Protein AF-A0A2W6PL86-F1 (afdb_monomer)

Solvent-accessible surface area (backbone atoms only — not comparable to full-atom values): 7812 Å² total; per-residue (Å²): 138,81,92,73,97,74,84,86,84,74,76,97,55,101,56,65,83,49,73,66,26,44,52,45,26,55,51,50,40,62,77,75,42,89,85,68,90,48,72,83,18,54,71,42,30,42,72,72,74,42,84,58,92,72,50,70,73,50,49,53,40,45,43,100,59,82,71,76,62,77,72,78,75,56,62,96,85,65,82,86,83,86,81,86,67,61,65,66,52,48,52,50,51,52,52,55,49,50,54,48,46,67,72,51,46,73,40,87,52,54,70,64,69,64,66,73,65,83,97

pLDDT: mean 94.66, std 3.81, range [65.81, 98.06]

Organism: Escherichia coli (NCBI:txid562)

InterPro domains:
  IPR027417 P-loop containing nucleoside triphosphate hydrolase [SSF52540] (1-118)

Structure (mmCIF, N/CA/C/O backbone):
data_AF-A0A2W6PL86-F1
#
_entry.id   AF-A0A2W6PL86-F1
#
loop_
_atom_site.group_PDB
_atom_site.id
_atom_site.type_symbol
_atom_site.label_atom_id
_atom_site.label_alt_id
_atom_site.label_comp_id
_atom_site.label_asym_id
_atom_site.label_entity_id
_atom_site.label_seq_id
_atom_site.pdbx_PDB_ins_code
_atom_site.Cartn_x
_atom_site.Cartn_y
_atom_site.Cartn_z
_atom_site.occupancy
_atom_site.B_iso_or_equiv
_atom_site.auth_seq_id
_atom_site.auth_comp_id
_atom_site.auth_asym_id
_atom_site.auth_atom_id
_atom_site.pdbx_PDB_model_num
ATOM 1 N N . LEU A 1 1 ? -35.367 -12.161 -3.184 1.00 65.81 1 LEU A N 1
ATOM 2 C CA . LEU A 1 1 ? -34.524 -11.965 -1.986 1.00 65.81 1 LEU A CA 1
ATOM 3 C C . LEU A 1 1 ? -34.713 -13.202 -1.134 1.00 65.81 1 LEU A C 1
ATOM 5 O O . LEU A 1 1 ? -35.855 -13.510 -0.818 1.00 65.81 1 LEU A O 1
ATOM 9 N N . GLU A 1 2 ? -33.638 -13.936 -0.880 1.00 79.88 2 GLU A N 1
ATOM 10 C CA . GLU A 1 2 ? -33.655 -15.160 -0.074 1.00 79.88 2 GLU A CA 1
ATOM 11 C C . GLU A 1 2 ? -33.053 -14.869 1.304 1.00 79.88 2 GLU A C 1
ATOM 13 O O . GLU A 1 2 ? -32.140 -14.049 1.425 1.00 79.88 2 GLU A O 1
ATOM 18 N N . GLU A 1 3 ? -33.599 -15.496 2.344 1.00 88.12 3 GLU A N 1
ATOM 19 C CA . GLU A 1 3 ? -33.142 -15.329 3.724 1.00 88.12 3 GLU A CA 1
ATOM 20 C C . GLU A 1 3 ? -31.841 -16.110 3.957 1.00 88.12 3 GLU A C 1
ATOM 22 O O . GLU A 1 3 ? -31.728 -17.280 3.588 1.00 88.12 3 GLU A O 1
ATOM 27 N N . VAL A 1 4 ? -30.857 -15.470 4.592 1.00 93.44 4 VAL A N 1
ATOM 28 C CA . VAL A 1 4 ? -29.560 -16.077 4.920 1.00 93.44 4 VAL A CA 1
ATOM 29 C C . VAL A 1 4 ? -29.334 -16.078 6.429 1.00 93.44 4 VAL A C 1
ATOM 31 O O . VAL A 1 4 ? -29.664 -15.118 7.118 1.00 93.44 4 VAL A O 1
ATOM 34 N N . LYS A 1 5 ? -28.743 -17.161 6.954 1.00 93.50 5 LYS A N 1
ATOM 35 C CA . LYS A 1 5 ? -28.518 -17.340 8.402 1.00 93.50 5 LYS A CA 1
ATOM 36 C C . LYS A 1 5 ? -27.399 -16.465 8.971 1.00 93.50 5 LYS A C 1
ATOM 38 O O . LYS A 1 5 ? -27.395 -16.198 10.168 1.00 93.50 5 LYS A O 1
ATOM 43 N N . ALA A 1 6 ? -26.430 -16.080 8.146 1.00 94.19 6 ALA A N 1
ATOM 44 C CA . ALA A 1 6 ? -25.295 -15.260 8.549 1.00 94.19 6 ALA A CA 1
ATOM 45 C C . ALA A 1 6 ? -24.649 -14.587 7.333 1.00 94.19 6 ALA A C 1
ATOM 47 O O . ALA A 1 6 ? -24.776 -15.067 6.206 1.00 94.19 6 ALA A O 1
ATOM 48 N N . ILE A 1 7 ? -23.912 -13.510 7.596 1.00 93.44 7 ILE A N 1
ATOM 49 C CA . ILE A 1 7 ? -23.031 -12.837 6.641 1.00 93.44 7 ILE A CA 1
ATOM 50 C C . ILE A 1 7 ? -21.648 -12.682 7.272 1.00 93.44 7 ILE A C 1
ATOM 52 O O . ILE A 1 7 ? -21.540 -12.513 8.486 1.00 93.44 7 ILE A O 1
ATOM 56 N N . ASN A 1 8 ? -20.600 -12.735 6.454 1.00 93.31 8 ASN A N 1
ATOM 57 C CA . ASN A 1 8 ? -19.246 -12.410 6.885 1.00 93.31 8 ASN A CA 1
ATOM 58 C C . ASN A 1 8 ? -18.851 -11.067 6.270 1.00 93.31 8 ASN A C 1
ATOM 60 O O . ASN A 1 8 ? -18.778 -10.956 5.046 1.00 93.31 8 ASN A O 1
ATOM 64 N N . LEU A 1 9 ? -18.642 -10.054 7.109 1.00 92.50 9 LEU A N 1
ATOM 65 C CA . LEU A 1 9 ? -18.266 -8.717 6.665 1.00 92.50 9 LEU A CA 1
ATOM 66 C C . LEU A 1 9 ? -16.773 -8.512 6.905 1.00 92.50 9 LEU A C 1
ATOM 68 O O . LEU A 1 9 ? -16.314 -8.501 8.046 1.00 92.50 9 LEU A O 1
ATOM 72 N N . LEU A 1 10 ? -16.030 -8.361 5.815 1.00 93.62 10 LEU A N 1
ATOM 73 C CA . LEU A 1 10 ? -14.610 -8.038 5.859 1.00 93.62 10 LEU A CA 1
ATOM 74 C C . LEU A 1 10 ? -14.401 -6.531 6.089 1.00 93.62 10 LEU A C 1
ATOM 76 O O . LEU A 1 10 ? -15.330 -5.744 5.880 1.00 93.62 10 LEU A O 1
ATOM 80 N N . PRO A 1 11 ? -13.195 -6.115 6.514 1.00 90.94 11 PRO A N 1
ATOM 81 C CA . PRO A 1 11 ? -12.847 -4.703 6.625 1.00 90.94 11 PRO A CA 1
ATOM 82 C C . PRO A 1 11 ? -13.044 -3.938 5.309 1.00 90.94 11 PRO A C 1
ATOM 84 O O . PRO A 1 11 ? -12.970 -4.507 4.222 1.00 90.94 11 PRO A O 1
ATOM 87 N N . ALA A 1 12 ? -13.260 -2.626 5.411 1.00 87.50 12 ALA A N 1
ATOM 88 C CA . ALA A 1 12 ? -13.478 -1.758 4.251 1.00 87.50 12 ALA A CA 1
ATOM 89 C C . ALA A 1 12 ? -12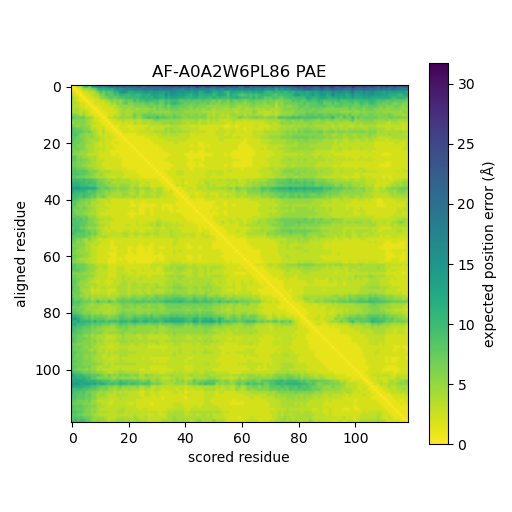.205 -1.499 3.419 1.00 87.50 12 ALA A C 1
ATOM 91 O O . ALA A 1 12 ? -12.308 -1.138 2.249 1.00 87.50 12 ALA A O 1
ATOM 92 N N . HIS A 1 13 ? -11.026 -1.673 4.025 1.00 91.56 13 HIS A N 1
ATOM 93 C CA . HIS A 1 13 ? -9.714 -1.421 3.427 1.00 91.56 13 HIS A CA 1
ATOM 94 C C . HIS A 1 13 ? -8.719 -2.520 3.819 1.00 91.56 13 HIS A C 1
ATOM 96 O O . HIS A 1 13 ? -8.925 -3.243 4.794 1.00 91.56 13 HIS A O 1
ATOM 102 N N . GLU A 1 14 ? -7.603 -2.599 3.093 1.00 93.06 14 GLU A N 1
ATOM 103 C CA . GLU A 1 14 ? -6.490 -3.528 3.356 1.00 93.06 14 GLU A CA 1
ATOM 104 C C . GLU A 1 14 ? -5.617 -3.113 4.559 1.00 93.06 14 GLU A C 1
ATOM 106 O O . GLU A 1 14 ? -4.606 -3.748 4.853 1.00 93.06 14 GLU A O 1
ATOM 111 N N . PHE A 1 15 ? -5.991 -2.040 5.256 1.00 93.94 15 PHE A N 1
ATOM 112 C CA . PHE A 1 15 ? -5.358 -1.548 6.475 1.00 93.94 15 PHE A CA 1
ATOM 113 C C . PHE A 1 15 ? -6.415 -1.011 7.450 1.00 93.94 15 PHE A C 1
ATOM 115 O O . PHE A 1 15 ? -7.497 -0.590 7.025 1.00 93.94 15 PHE A O 1
ATOM 122 N N . PRO A 1 16 ? -6.140 -1.032 8.764 1.00 93.00 16 PRO A N 1
ATOM 123 C CA . PRO A 1 16 ? -7.080 -0.532 9.757 1.00 93.00 16 PRO A CA 1
ATOM 124 C C . PRO A 1 16 ? -7.209 0.998 9.688 1.00 93.00 16 PRO A C 1
ATOM 126 O O . PRO A 1 16 ? -6.242 1.717 9.447 1.00 93.00 16 PRO A O 1
ATOM 129 N N . THR A 1 17 ? -8.421 1.504 9.920 1.00 92.94 17 THR A N 1
ATOM 130 C CA . THR A 1 17 ? -8.755 2.942 9.848 1.00 92.94 17 THR A CA 1
ATOM 131 C C . THR A 1 17 ? -9.402 3.457 11.134 1.00 92.94 17 THR A C 1
ATOM 133 O O . THR A 1 17 ? -10.089 4.480 11.135 1.00 92.94 17 THR A O 1
ATOM 136 N N . ASP A 1 18 ? -9.254 2.716 12.230 1.00 93.94 18 ASP A N 1
ATOM 137 C CA . ASP A 1 18 ? -9.744 3.123 13.539 1.00 93.94 18 ASP A CA 1
ATOM 138 C C . ASP A 1 18 ? -8.791 4.132 14.205 1.00 93.94 18 ASP A C 1
ATOM 140 O O . ASP A 1 18 ? -7.739 4.502 13.676 1.00 93.94 18 ASP A O 1
ATOM 144 N N . LYS A 1 19 ? -9.171 4.630 15.387 1.00 94.31 19 LYS A N 1
ATOM 145 C CA . LYS A 1 19 ? -8.360 5.628 16.101 1.00 94.31 19 LYS A CA 1
ATOM 146 C C . LYS A 1 19 ? -6.971 5.094 16.465 1.00 94.31 19 LYS A C 1
ATOM 148 O O . LYS A 1 19 ? -6.008 5.849 16.371 1.00 94.31 19 LYS A O 1
ATOM 153 N N . ALA A 1 20 ? -6.873 3.816 16.831 1.00 95.81 20 ALA A N 1
ATOM 154 C CA . ALA A 1 20 ? -5.605 3.182 17.177 1.00 95.81 20 ALA A CA 1
ATOM 155 C C . ALA A 1 20 ? -4.663 3.119 15.963 1.00 95.81 20 ALA A C 1
ATOM 157 O O . ALA A 1 20 ? -3.491 3.473 16.075 1.00 95.81 20 ALA A O 1
ATOM 158 N N . ALA A 1 21 ? -5.182 2.765 14.785 1.00 95.56 21 ALA A N 1
ATOM 159 C CA . ALA A 1 21 ? -4.413 2.765 13.547 1.00 95.56 21 ALA A CA 1
ATOM 160 C C . ALA A 1 21 ? -3.957 4.167 13.128 1.00 95.56 21 ALA A C 1
ATOM 162 O O . ALA A 1 21 ? -2.820 4.338 12.697 1.00 95.56 21 ALA A O 1
ATOM 163 N N . ILE A 1 22 ? -4.801 5.190 13.301 1.00 96.19 22 ILE A N 1
ATOM 164 C CA . ILE A 1 22 ? -4.415 6.585 13.032 1.00 96.19 22 ILE A CA 1
ATOM 165 C C . ILE A 1 22 ? -3.299 7.040 13.986 1.00 96.19 22 ILE A C 1
ATOM 167 O O . ILE A 1 22 ? -2.379 7.749 13.571 1.00 96.19 22 ILE A O 1
ATOM 171 N N . GLU A 1 23 ? -3.348 6.650 15.261 1.00 97.25 23 GLU A N 1
ATOM 172 C CA . GLU A 1 23 ? -2.288 6.944 16.232 1.00 97.25 23 GLU A CA 1
ATOM 173 C C . GLU A 1 23 ? -0.970 6.251 15.873 1.00 97.25 23 GLU A C 1
ATOM 175 O O . GLU A 1 23 ? 0.077 6.910 15.872 1.00 97.25 23 GLU A O 1
ATOM 180 N N . LEU A 1 24 ? -1.031 4.970 15.495 1.00 97.56 24 LEU A N 1
ATOM 181 C CA . LEU A 1 24 ? 0.116 4.201 15.016 1.00 97.56 24 LEU A CA 1
ATOM 182 C C . LEU A 1 24 ? 0.727 4.839 13.765 1.00 97.56 24 LEU A C 1
ATOM 184 O O . LEU A 1 24 ? 1.917 5.153 13.762 1.00 97.56 24 LEU A O 1
ATOM 188 N N . PHE A 1 25 ? -0.099 5.129 12.756 1.00 97.81 25 PHE A N 1
ATOM 189 C CA . PHE A 1 25 ? 0.310 5.826 11.539 1.00 97.81 25 PHE A CA 1
ATOM 190 C C . PHE A 1 25 ? 1.030 7.131 11.857 1.00 97.81 25 PHE A C 1
ATOM 192 O O .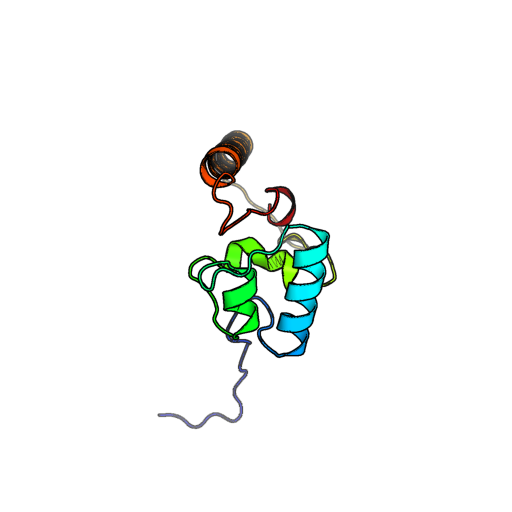 PHE A 1 25 ? 2.113 7.400 11.345 1.00 97.81 25 PHE A O 1
ATOM 199 N N . ARG A 1 26 ? 0.461 7.948 12.750 1.00 97.00 26 ARG A N 1
ATOM 200 C CA . ARG A 1 26 ? 1.071 9.215 13.159 1.00 97.00 26 ARG A CA 1
ATOM 201 C C . ARG A 1 26 ? 2.411 9.011 13.865 1.00 97.00 26 ARG A C 1
ATOM 203 O O . ARG A 1 26 ? 3.278 9.868 13.720 1.00 97.00 26 ARG A O 1
ATOM 210 N N . SER A 1 27 ? 2.564 7.954 14.663 1.00 97.75 27 SER A N 1
ATOM 211 C CA . SER A 1 27 ? 3.839 7.626 15.307 1.00 97.75 27 SER A CA 1
ATOM 212 C C . SER A 1 27 ? 4.890 7.256 14.274 1.00 97.75 27 SER A C 1
ATOM 214 O O . SER A 1 27 ? 5.861 7.990 14.130 1.00 97.75 27 SER A O 1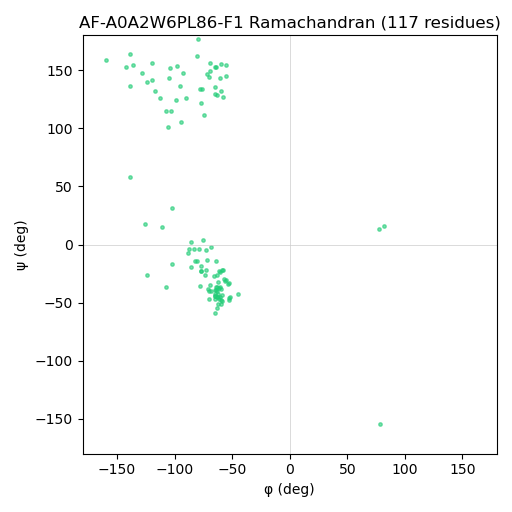
ATOM 216 N N . GLN A 1 28 ? 4.625 6.221 13.477 1.00 97.81 28 GLN A N 1
ATOM 217 C CA . GLN A 1 28 ? 5.571 5.722 12.479 1.00 97.81 28 GLN A CA 1
ATOM 218 C C . GLN A 1 28 ? 5.896 6.770 11.408 1.00 97.81 28 GLN A C 1
ATOM 220 O O . GLN A 1 28 ? 7.030 6.854 10.939 1.00 97.81 28 GLN A O 1
ATOM 225 N N . TRP A 1 29 ? 4.933 7.634 11.064 1.00 97.50 29 TRP A N 1
ATOM 226 C CA . TRP A 1 29 ? 5.184 8.776 10.188 1.00 97.50 29 TRP A CA 1
ATOM 227 C C . TRP A 1 29 ? 6.258 9.696 10.758 1.00 97.50 29 TRP A C 1
ATOM 229 O O . TRP A 1 29 ? 7.164 10.060 10.026 1.00 97.50 29 TRP A O 1
ATOM 239 N N . ARG A 1 30 ? 6.174 10.089 12.037 1.00 96.81 30 ARG A N 1
ATOM 240 C CA . ARG A 1 30 ? 7.161 10.999 12.652 1.00 96.81 30 ARG A CA 1
ATOM 241 C C . ARG A 1 30 ? 8.549 10.376 12.759 1.00 96.81 30 ARG A C 1
ATOM 243 O O . ARG A 1 30 ? 9.527 11.115 12.759 1.00 96.81 30 ARG A O 1
ATOM 250 N N . ASP A 1 31 ? 8.614 9.052 12.841 1.00 96.38 31 ASP A N 1
ATOM 251 C CA . ASP A 1 31 ? 9.874 8.312 12.885 1.00 96.38 31 ASP A CA 1
ATOM 252 C C . ASP A 1 31 ? 10.527 8.205 11.493 1.00 96.38 31 ASP A C 1
ATOM 254 O O . ASP A 1 31 ? 11.741 8.044 11.391 1.00 96.38 31 ASP A O 1
ATOM 258 N N . THR A 1 32 ? 9.735 8.335 10.420 1.00 94.94 32 THR A N 1
ATOM 259 C CA . THR A 1 32 ? 10.182 8.132 9.028 1.00 94.94 32 THR A CA 1
ATOM 260 C C . THR A 1 32 ? 10.302 9.436 8.232 1.00 94.94 32 THR A C 1
ATOM 262 O O . THR A 1 32 ? 11.194 9.585 7.399 1.00 94.94 32 THR A O 1
ATOM 265 N N . PHE A 1 33 ? 9.404 10.393 8.466 1.00 95.81 33 PHE A N 1
ATOM 266 C CA . PHE A 1 33 ? 9.234 11.607 7.675 1.00 95.81 33 PHE A CA 1
ATOM 267 C C . PHE A 1 33 ? 9.062 12.843 8.554 1.00 95.81 33 PHE A C 1
ATOM 269 O O . PHE A 1 33 ? 8.523 12.804 9.663 1.00 95.81 33 PHE A O 1
ATOM 276 N N . GLU A 1 34 ? 9.418 13.995 7.995 1.00 93.88 34 GLU A N 1
ATOM 277 C CA . GLU A 1 34 ? 9.075 15.274 8.600 1.00 93.88 34 GLU A CA 1
ATOM 278 C C . GLU A 1 34 ? 7.564 15.551 8.517 1.00 93.88 34 GLU A C 1
ATOM 280 O O . GLU A 1 34 ? 6.831 15.031 7.669 1.00 93.88 34 GLU A O 1
ATOM 285 N N . VAL A 1 35 ? 7.077 16.397 9.426 1.00 94.75 35 VAL A N 1
ATOM 286 C CA . VAL A 1 35 ? 5.667 16.791 9.483 1.00 94.75 35 VAL A CA 1
ATOM 287 C C . VAL A 1 35 ? 5.529 18.263 9.140 1.00 94.75 35 VAL A C 1
ATOM 289 O O . VAL A 1 35 ? 6.095 19.128 9.811 1.00 94.75 35 VAL A O 1
ATOM 292 N N . LYS A 1 36 ? 4.674 18.563 8.160 1.00 92.38 36 LYS A N 1
ATOM 293 C CA . LYS A 1 36 ? 4.233 19.932 7.879 1.00 92.38 36 LYS A CA 1
ATOM 294 C C . LYS A 1 36 ? 2.873 20.222 8.511 1.00 92.38 36 LYS A C 1
ATOM 296 O O . LYS A 1 36 ? 2.060 19.329 8.757 1.00 92.38 36 LYS A O 1
ATOM 301 N N . ARG A 1 37 ? 2.628 21.503 8.803 1.00 91.06 37 ARG A N 1
ATOM 302 C CA . ARG A 1 37 ? 1.347 21.998 9.349 1.00 91.06 37 ARG A CA 1
ATOM 303 C C . ARG A 1 37 ? 0.286 22.240 8.270 1.00 91.06 37 ARG A C 1
ATOM 305 O O . ARG A 1 37 ? -0.838 22.597 8.608 1.00 91.06 37 ARG A O 1
ATOM 312 N N . ASP A 1 38 ? 0.650 22.064 7.005 1.00 93.75 38 ASP A N 1
ATOM 313 C CA . ASP A 1 38 ? -0.232 22.283 5.866 1.00 93.75 38 ASP A CA 1
ATOM 314 C C . ASP A 1 38 ? -1.404 21.280 5.870 1.00 93.75 38 ASP A C 1
ATOM 316 O O . ASP A 1 38 ? -1.159 20.080 6.028 1.00 93.75 38 ASP A O 1
ATOM 320 N N . PRO A 1 39 ? -2.669 21.723 5.730 1.00 90.69 39 PRO A N 1
ATOM 321 C CA . PRO A 1 39 ? -3.823 20.828 5.711 1.00 90.69 39 PRO A CA 1
ATOM 322 C C . PRO A 1 39 ? -3.807 19.798 4.574 1.00 90.69 39 PRO A C 1
ATOM 324 O O . PRO A 1 39 ? -4.453 18.762 4.735 1.00 90.69 39 PRO A O 1
ATOM 327 N N . GLU A 1 40 ? -3.099 20.054 3.471 1.00 92.38 40 GLU A N 1
ATOM 328 C CA . GLU A 1 40 ? -2.963 19.121 2.346 1.00 92.38 40 GLU A CA 1
ATOM 329 C C . GLU A 1 40 ? -1.909 18.036 2.601 1.00 92.38 40 GLU A C 1
ATOM 331 O O . GLU A 1 40 ? -1.889 17.011 1.920 1.00 92.38 40 GLU A O 1
ATOM 336 N N . HIS A 1 41 ? -1.060 18.200 3.616 1.00 95.44 41 HIS A N 1
ATOM 337 C CA . HIS A 1 41 ? -0.044 17.212 3.952 1.00 95.44 41 HIS A CA 1
ATOM 338 C C . HIS A 1 41 ? -0.682 15.896 4.425 1.00 95.44 41 HIS A C 1
ATOM 340 O O . HIS A 1 41 ? -1.577 15.903 5.277 1.00 95.44 41 HIS A O 1
ATOM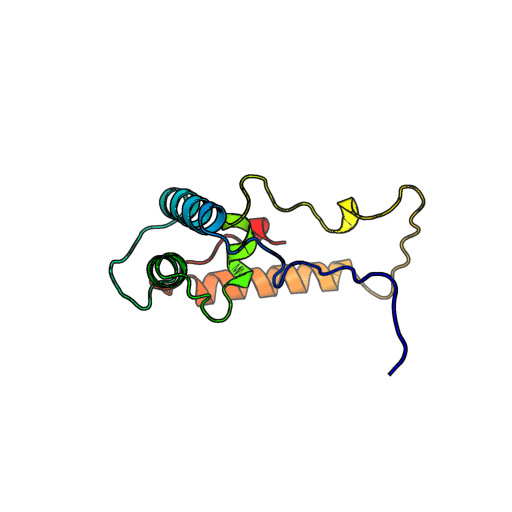 346 N N . ILE A 1 42 ? -0.180 14.751 3.943 1.00 95.94 42 ILE A N 1
ATOM 347 C CA . ILE A 1 42 ? -0.759 13.416 4.213 1.00 95.94 42 ILE A CA 1
ATOM 348 C C . ILE A 1 42 ? -0.953 13.166 5.711 1.00 95.94 42 ILE A C 1
ATOM 350 O O . ILE A 1 42 ? -2.042 12.789 6.141 1.00 95.94 42 ILE A O 1
ATOM 354 N N . TYR A 1 43 ? 0.063 13.476 6.523 1.00 96.50 43 TYR A N 1
ATOM 355 C CA . TYR A 1 43 ? -0.042 13.394 7.982 1.00 96.50 43 TYR A CA 1
ATOM 356 C C . TYR A 1 43 ? -1.264 14.140 8.537 1.00 96.50 43 TYR A C 1
ATOM 358 O O . TYR A 1 43 ? -1.973 13.596 9.380 1.00 96.50 43 TYR A O 1
ATOM 366 N N . GLN A 1 44 ? -1.540 15.368 8.082 1.00 95.75 44 GLN A N 1
ATOM 367 C CA . GLN A 1 44 ? -2.666 16.161 8.587 1.00 95.75 44 GLN A CA 1
ATOM 368 C C . GLN A 1 44 ? -4.007 15.597 8.114 1.00 95.75 44 GLN A C 1
ATOM 370 O O . GLN A 1 44 ? -4.954 15.565 8.898 1.00 95.75 44 GLN A O 1
ATOM 375 N N . GLN A 1 45 ? -4.083 15.120 6.869 1.00 95.50 45 GLN A N 1
ATOM 376 C CA . GLN A 1 45 ? -5.288 14.492 6.328 1.00 95.50 45 GLN A CA 1
ATOM 377 C C . GLN A 1 45 ? -5.652 13.220 7.108 1.00 95.50 45 GLN A C 1
ATOM 379 O O . GLN A 1 45 ? -6.763 13.115 7.630 1.00 95.50 45 GLN A O 1
ATOM 384 N N . VAL A 1 46 ? -4.701 12.301 7.297 1.00 95.62 46 VAL A N 1
ATOM 385 C CA . VAL A 1 46 ? -4.944 11.060 8.056 1.00 95.62 46 VAL A CA 1
ATOM 386 C C . VAL A 1 46 ? -5.259 11.366 9.522 1.00 95.62 46 VAL A C 1
ATOM 388 O O . VAL A 1 46 ? -6.153 10.766 10.110 1.00 95.62 46 VAL A O 1
ATOM 391 N N . SER A 1 47 ? -4.615 12.383 10.101 1.00 94.25 47 SER A N 1
ATOM 392 C CA . SER A 1 47 ? -4.905 12.833 11.471 1.00 94.25 47 SER A CA 1
ATOM 393 C C . SER A 1 47 ? -6.323 13.375 11.660 1.00 94.25 47 SER A C 1
ATOM 395 O O . SER A 1 47 ? -6.844 13.332 12.771 1.00 94.25 47 SER A O 1
ATOM 397 N N . LYS A 1 48 ? -6.948 13.889 10.595 1.00 94.88 48 LYS A N 1
ATOM 398 C CA . LYS A 1 48 ? -8.355 14.320 10.586 1.00 94.88 48 LYS A CA 1
ATOM 399 C C . LYS A 1 48 ? -9.322 13.167 10.282 1.00 94.88 48 LYS A C 1
ATOM 401 O O . LYS A 1 48 ? -10.523 13.401 10.203 1.00 94.88 48 LYS A O 1
ATOM 406 N N . GLY A 1 49 ? -8.815 11.946 10.106 1.00 93.38 49 GLY A N 1
ATOM 407 C CA . GLY A 1 49 ? -9.603 10.769 9.741 1.00 93.38 49 GLY A CA 1
ATOM 408 C C . GLY A 1 49 ? -9.984 10.713 8.261 1.00 93.38 49 GLY A C 1
ATOM 409 O O . GLY A 1 49 ? -10.854 9.931 7.892 1.00 93.38 49 GLY A O 1
ATOM 410 N N . THR A 1 50 ? -9.365 11.536 7.410 1.00 94.50 50 THR A N 1
ATOM 411 C CA . THR A 1 50 ? -9.571 11.477 5.957 1.00 94.50 50 THR A CA 1
ATOM 412 C C . THR A 1 50 ? -8.490 10.628 5.304 1.00 94.50 50 THR A C 1
ATOM 414 O O . THR A 1 50 ? -7.311 10.778 5.624 1.00 94.50 50 THR A O 1
ATOM 417 N N . LEU A 1 51 ? -8.888 9.765 4.372 1.00 94.25 51 LEU A N 1
ATOM 418 C CA . LEU A 1 51 ? -7.978 8.952 3.573 1.00 94.25 51 LEU A CA 1
ATOM 419 C C . LEU A 1 51 ? -7.694 9.675 2.246 1.00 94.25 51 LEU A C 1
ATOM 421 O O . LEU A 1 51 ? -8.585 9.737 1.395 1.00 94.25 51 LEU A O 1
ATOM 425 N N . PRO A 1 52 ? -6.504 10.280 2.066 1.00 94.38 52 PRO A N 1
ATOM 426 C CA . PRO A 1 52 ? -6.165 10.954 0.818 1.00 94.38 52 PRO A CA 1
ATOM 427 C C . PRO A 1 52 ? -6.098 9.960 -0.343 1.00 94.38 52 PRO A C 1
ATOM 429 O O . PRO A 1 52 ? -5.755 8.795 -0.165 1.00 94.38 52 PRO A O 1
ATOM 432 N N . ALA A 1 53 ? -6.354 10.428 -1.563 1.00 93.38 53 ALA A N 1
ATOM 433 C CA . ALA A 1 53 ? -6.224 9.587 -2.751 1.00 93.38 53 ALA A CA 1
ATOM 434 C C . ALA A 1 53 ? -4.798 9.026 -2.871 1.00 93.38 53 ALA A C 1
ATOM 436 O O . ALA A 1 53 ? -3.844 9.806 -2.863 1.00 93.38 53 ALA A O 1
ATOM 437 N N . GLY A 1 54 ? -4.646 7.706 -3.010 1.00 94.25 54 GLY A N 1
ATOM 438 C CA . GLY A 1 54 ? -3.344 7.037 -3.063 1.00 94.25 54 GLY A CA 1
ATOM 439 C C . GLY A 1 54 ? -2.718 6.769 -1.692 1.00 94.25 54 GLY A C 1
ATOM 440 O O . GLY A 1 54 ? -1.514 6.530 -1.632 1.00 94.25 54 GLY A O 1
ATOM 441 N N . ILE A 1 55 ? -3.490 6.845 -0.598 1.00 96.19 55 ILE A N 1
ATOM 442 C CA . ILE A 1 55 ? -3.024 6.519 0.760 1.00 96.19 55 ILE A CA 1
ATOM 443 C C . ILE 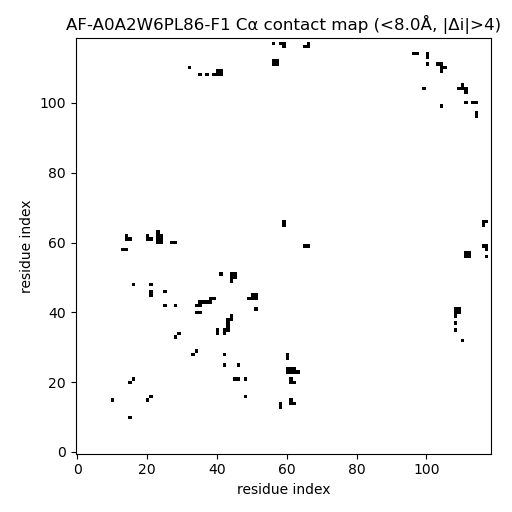A 1 55 ? -2.490 5.082 0.871 1.00 96.19 55 ILE A C 1
ATOM 445 O O . ILE A 1 55 ? -1.670 4.793 1.737 1.00 96.19 55 ILE A O 1
ATOM 449 N N . GLU A 1 56 ? -2.899 4.203 -0.041 1.00 96.25 56 GLU A N 1
ATOM 450 C CA . GLU A 1 56 ? -2.493 2.803 -0.126 1.00 96.25 56 GLU A CA 1
ATOM 451 C C . GLU A 1 56 ? -0.964 2.654 -0.246 1.00 96.25 56 GLU A C 1
ATOM 453 O O . GLU A 1 56 ? -0.391 1.717 0.297 1.00 96.25 56 GLU A O 1
ATOM 458 N N . TYR A 1 57 ? -0.262 3.629 -0.840 1.00 96.56 57 TYR A N 1
ATOM 459 C CA . TYR A 1 57 ? 1.208 3.624 -0.911 1.00 96.56 57 TYR A CA 1
ATOM 460 C C . TYR A 1 57 ? 1.909 3.917 0.429 1.00 96.56 57 TYR A C 1
ATOM 462 O O . TYR A 1 57 ? 3.131 3.829 0.515 1.00 96.56 57 TYR A O 1
ATOM 470 N N . TRP A 1 58 ? 1.152 4.243 1.480 1.00 97.31 58 TRP A N 1
ATOM 471 C CA . TRP A 1 58 ? 1.629 4.332 2.863 1.00 97.31 58 TRP A CA 1
ATOM 472 C C . TRP A 1 58 ? 1.060 3.220 3.754 1.00 97.31 58 TRP A C 1
ATOM 474 O O . TRP A 1 58 ? 1.177 3.311 4.976 1.00 97.31 58 TRP A O 1
ATOM 484 N N . GLN A 1 59 ? 0.483 2.160 3.170 1.00 96.94 59 GLN A N 1
ATOM 485 C CA . GLN A 1 59 ? -0.044 0.999 3.897 1.00 96.94 59 GLN A CA 1
ATOM 486 C C . GLN A 1 59 ? 0.897 0.474 5.001 1.00 96.94 59 GLN A C 1
ATOM 488 O O . GLN A 1 59 ? 0.392 0.228 6.098 1.00 96.94 59 GLN A O 1
ATOM 493 N N . PRO A 1 60 ? 2.233 0.369 4.806 1.00 97.31 60 PRO A N 1
ATOM 494 C CA . PRO A 1 60 ? 3.137 -0.106 5.858 1.00 97.31 60 PRO A CA 1
ATOM 495 C C . PRO A 1 60 ? 3.063 0.696 7.163 1.00 97.31 60 PRO A C 1
ATOM 497 O O . PRO A 1 60 ? 3.211 0.130 8.237 1.00 97.31 60 PRO A O 1
ATOM 500 N N . LEU A 1 61 ? 2.766 1.999 7.107 1.00 97.25 61 LEU A N 1
ATOM 501 C CA . LEU A 1 61 ? 2.689 2.840 8.308 1.00 97.25 61 LEU A CA 1
ATOM 502 C C . LEU A 1 61 ? 1.455 2.551 9.175 1.00 97.25 61 LEU A C 1
ATOM 504 O O . LEU A 1 61 ? 1.397 3.000 10.320 1.00 97.25 61 LEU A O 1
ATOM 508 N N . PHE A 1 62 ? 0.470 1.811 8.664 1.00 97.00 62 PHE A N 1
ATOM 509 C CA . PHE A 1 62 ? -0.710 1.395 9.426 1.00 97.00 62 PHE A CA 1
ATOM 510 C C . PHE A 1 62 ? -0.510 0.075 10.184 1.00 97.00 62 PHE A C 1
ATOM 512 O O . PHE A 1 62 ? -1.400 -0.330 10.933 1.00 97.00 62 PHE A O 1
ATOM 519 N N . PHE A 1 63 ? 0.642 -0.582 10.028 1.00 96.81 63 PHE A N 1
ATOM 520 C CA . PHE A 1 63 ? 0.982 -1.833 10.702 1.00 96.81 63 PHE A CA 1
ATOM 521 C C . PHE A 1 63 ? 2.283 -1.678 11.484 1.00 96.81 63 PHE A C 1
ATOM 523 O O . PHE A 1 63 ? 3.210 -1.027 11.023 1.00 96.81 63 PHE A O 1
ATOM 530 N N . SER A 1 64 ? 2.357 -2.258 12.682 1.00 95.38 64 SER A N 1
ATOM 531 C CA . SER A 1 64 ? 3.574 -2.208 13.506 1.00 95.38 64 SER A CA 1
ATOM 532 C C . SER A 1 64 ? 4.656 -3.172 13.022 1.00 95.38 64 SER A C 1
ATOM 534 O O . SER A 1 64 ? 5.826 -2.995 13.339 1.00 95.38 64 SER A O 1
ATOM 536 N N . GLU A 1 65 ? 4.247 -4.210 12.296 1.00 95.06 65 GLU A N 1
ATOM 537 C CA . GLU A 1 65 ? 5.122 -5.218 11.709 1.00 95.06 65 GLU A CA 1
ATOM 538 C C . GLU A 1 65 ? 5.254 -4.972 10.199 1.00 95.06 65 GLU A C 1
ATOM 540 O O . GLU A 1 65 ? 4.307 -4.467 9.581 1.00 95.06 65 GLU A O 1
ATOM 545 N N . PRO A 1 66 ? 6.381 -5.361 9.577 1.00 94.31 66 PRO A N 1
ATOM 546 C CA . PRO A 1 66 ? 6.533 -5.314 8.128 1.00 94.31 66 PRO A CA 1
ATOM 547 C C . PRO A 1 66 ? 5.426 -6.093 7.410 1.00 94.31 66 PRO A C 1
ATOM 549 O O . PRO A 1 66 ? 4.986 -7.148 7.875 1.00 94.31 66 PRO A O 1
ATOM 552 N N . LEU A 1 67 ? 5.006 -5.597 6.242 1.00 95.62 67 LEU A N 1
ATOM 553 C CA . LEU A 1 67 ? 4.019 -6.296 5.425 1.00 95.62 67 LEU A CA 1
ATOM 554 C C . LEU A 1 67 ? 4.585 -7.649 4.973 1.00 95.62 67 LEU A C 1
ATOM 556 O O . LEU A 1 67 ? 5.690 -7.703 4.426 1.00 95.62 67 LEU A O 1
ATOM 560 N N . PRO A 1 68 ? 3.854 -8.755 5.184 1.00 95.12 68 PRO A N 1
ATOM 561 C CA . PRO A 1 68 ? 4.319 -10.046 4.729 1.00 95.12 68 PRO A CA 1
ATOM 562 C C . PRO A 1 68 ? 4.212 -10.126 3.198 1.00 95.12 68 PRO A C 1
ATOM 564 O O . PRO A 1 68 ? 3.258 -9.603 2.614 1.00 95.12 68 PRO A O 1
ATOM 567 N N . PRO A 1 69 ? 5.130 -10.838 2.525 1.00 94.81 69 PRO A N 1
ATOM 568 C CA . PRO A 1 69 ? 4.981 -11.105 1.103 1.00 94.81 69 PRO A CA 1
ATOM 569 C C . PRO A 1 69 ? 3.741 -11.972 0.861 1.00 94.81 69 PRO A C 1
ATOM 571 O O . PRO A 1 69 ? 3.367 -12.798 1.702 1.00 94.81 69 PRO A O 1
ATOM 574 N N . LEU A 1 70 ? 3.145 -11.858 -0.328 1.00 95.12 70 LEU A N 1
ATOM 575 C CA . LEU A 1 70 ? 1.934 -12.600 -0.705 1.00 95.12 70 LEU A CA 1
ATOM 576 C C . LEU A 1 70 ? 2.069 -14.121 -0.501 1.00 95.12 70 LEU A C 1
ATOM 578 O O . LEU A 1 70 ? 1.114 -14.784 -0.103 1.00 95.12 70 LEU A O 1
ATOM 582 N N . PHE A 1 71 ? 3.272 -14.666 -0.702 1.00 95.81 71 PHE A N 1
ATOM 583 C CA . PHE A 1 71 ? 3.576 -16.088 -0.524 1.00 95.81 71 PHE A CA 1
ATOM 584 C C . PHE A 1 71 ? 3.302 -16.615 0.892 1.00 95.81 71 PHE A C 1
ATOM 586 O O . PHE A 1 71 ? 3.085 -17.812 1.055 1.00 95.81 71 PHE A O 1
ATOM 593 N N . SER A 1 72 ? 3.259 -15.747 1.909 1.00 95.88 72 SER A N 1
ATOM 594 C CA . SER A 1 72 ? 2.890 -16.129 3.282 1.00 95.88 72 SER A CA 1
ATOM 595 C C . SER A 1 72 ? 1.466 -16.688 3.400 1.00 95.88 72 SER A C 1
ATOM 597 O O . SER A 1 72 ? 1.181 -17.448 4.323 1.00 95.88 72 SER A O 1
ATOM 599 N N . TYR A 1 73 ? 0.586 -16.359 2.451 1.00 96.38 73 TYR A N 1
ATOM 600 C CA . TYR A 1 73 ? -0.793 -16.843 2.402 1.00 96.38 73 TYR A CA 1
ATOM 601 C C . TYR A 1 73 ? -0.938 -18.173 1.649 1.00 96.38 73 TYR A C 1
ATOM 603 O O . TYR A 1 73 ? -2.029 -18.747 1.624 1.00 96.38 73 TYR A O 1
ATOM 611 N N . PHE A 1 74 ? 0.122 -18.677 1.007 1.00 97.25 74 PHE A N 1
ATOM 612 C CA . PHE A 1 74 ? 0.038 -19.904 0.218 1.00 97.25 74 PHE A CA 1
ATOM 613 C C . PHE A 1 74 ? 0.039 -21.151 1.116 1.00 97.25 74 PHE A C 1
ATOM 615 O O . PHE A 1 74 ? 0.887 -21.279 2.000 1.00 97.25 74 PHE A O 1
ATOM 622 N N . PRO A 1 75 ? -0.867 -22.121 0.881 1.00 97.12 75 PRO A N 1
ATOM 623 C CA . PRO A 1 75 ? -0.800 -23.425 1.532 1.00 97.12 75 PRO A CA 1
ATOM 624 C C . PRO A 1 75 ? 0.514 -24.158 1.229 1.00 97.12 75 PRO A C 1
ATOM 626 O O . PRO A 1 75 ? 1.098 -23.985 0.158 1.00 97.12 75 PRO A O 1
ATOM 629 N N . ALA A 1 76 ? 0.923 -25.066 2.119 1.00 95.88 76 ALA A N 1
ATOM 630 C CA . ALA A 1 76 ? 2.194 -25.792 2.006 1.00 95.88 76 ALA A CA 1
ATOM 631 C C . ALA A 1 76 ? 2.383 -26.561 0.679 1.00 95.88 76 ALA A C 1
ATOM 633 O O . ALA A 1 76 ? 3.503 -26.691 0.200 1.00 95.88 76 ALA A O 1
ATOM 634 N N . ASN A 1 77 ? 1.297 -27.034 0.059 1.00 96.44 77 ASN A N 1
ATOM 635 C CA . ASN A 1 77 ? 1.337 -27.852 -1.161 1.00 96.44 77 ASN A CA 1
ATOM 636 C C . ASN A 1 77 ? 0.997 -27.047 -2.431 1.00 96.44 77 ASN A C 1
ATOM 638 O O . ASN A 1 77 ? 0.393 -27.579 -3.363 1.00 96.44 77 ASN A O 1
ATOM 642 N N . THR A 1 78 ? 1.330 -25.755 -2.458 1.00 97.81 78 THR A N 1
ATOM 643 C CA . THR A 1 78 ? 1.042 -24.879 -3.603 1.00 97.81 78 THR A CA 1
ATOM 644 C C . THR A 1 78 ? 2.030 -25.127 -4.741 1.00 97.81 78 THR A C 1
ATOM 646 O O . THR A 1 78 ? 3.235 -24.953 -4.578 1.00 97.81 78 THR A O 1
ATOM 649 N N . LEU A 1 79 ? 1.520 -25.497 -5.916 1.00 97.19 79 LEU A N 1
ATOM 650 C CA . LEU A 1 79 ? 2.298 -25.559 -7.152 1.00 97.19 79 LEU A CA 1
ATOM 651 C C . LEU A 1 79 ? 2.226 -24.207 -7.870 1.00 97.19 79 LEU A C 1
ATOM 653 O O . LEU A 1 79 ? 1.137 -23.724 -8.174 1.00 97.19 79 LEU A O 1
ATOM 657 N N . LEU A 1 80 ? 3.385 -23.630 -8.180 1.00 97.06 80 LEU A N 1
ATOM 658 C CA . LEU A 1 80 ? 3.495 -22.408 -8.972 1.00 97.06 80 LEU A CA 1
ATOM 659 C C . LEU A 1 80 ? 3.830 -22.766 -10.417 1.00 97.06 80 LEU A C 1
ATOM 661 O O . LEU A 1 80 ? 4.822 -23.442 -10.683 1.00 97.06 80 LEU A O 1
ATOM 665 N N . VAL A 1 81 ? 3.003 -22.299 -11.349 1.00 96.69 81 VAL A N 1
ATOM 666 C CA . VAL A 1 81 ? 3.248 -22.414 -12.788 1.00 96.69 81 VAL A CA 1
ATOM 667 C C . VAL A 1 81 ? 3.388 -21.009 -13.339 1.00 96.69 81 VAL A C 1
ATOM 669 O O . VAL A 1 81 ? 2.579 -20.134 -13.040 1.00 96.69 81 VAL A O 1
ATOM 672 N N . ASN A 1 82 ? 4.432 -20.792 -14.124 1.00 96.12 82 ASN A N 1
ATOM 673 C CA . ASN A 1 82 ? 4.769 -19.496 -14.678 1.00 96.12 82 ASN A CA 1
ATOM 674 C C . ASN A 1 82 ? 4.760 -19.554 -16.212 1.00 96.12 82 ASN A C 1
ATOM 676 O O . ASN A 1 82 ? 4.850 -20.626 -16.811 1.00 96.12 82 ASN A O 1
ATOM 680 N N . THR A 1 83 ? 4.570 -18.401 -16.847 1.00 96.31 83 THR A N 1
ATOM 681 C CA . THR A 1 83 ? 4.482 -18.288 -18.307 1.00 96.31 83 THR A CA 1
ATOM 682 C C . THR A 1 83 ? 5.233 -17.057 -18.778 1.00 96.31 83 THR A C 1
ATOM 684 O O . THR A 1 83 ? 5.041 -15.977 -18.220 1.00 96.31 83 THR A O 1
ATOM 687 N N . GLY A 1 84 ? 6.011 -17.200 -19.850 1.00 95.62 84 GLY A N 1
ATOM 688 C CA . GLY A 1 84 ? 6.815 -16.106 -20.389 1.00 95.62 84 GLY A CA 1
ATOM 689 C C . GLY A 1 84 ? 8.087 -15.866 -19.578 1.00 95.62 84 GLY A C 1
ATOM 690 O O . GLY A 1 84 ? 8.603 -16.780 -18.939 1.00 95.62 84 GLY A O 1
ATOM 691 N N . ASP A 1 85 ? 8.593 -14.638 -19.639 1.00 96.06 85 ASP A N 1
ATOM 692 C CA . ASP A 1 85 ? 9.856 -14.243 -19.019 1.00 96.06 85 ASP A CA 1
ATOM 693 C C . ASP A 1 85 ? 9.607 -13.394 -17.767 1.00 96.06 85 ASP A C 1
ATOM 695 O O . ASP A 1 85 ? 9.263 -12.209 -17.846 1.00 96.06 85 ASP A O 1
ATOM 699 N N . LEU A 1 86 ? 9.731 -14.030 -16.603 1.00 96.50 86 LEU A N 1
ATOM 700 C CA . LEU A 1 86 ? 9.446 -13.396 -15.319 1.00 96.50 86 LEU A CA 1
ATOM 701 C C . LEU A 1 86 ? 10.580 -12.487 -14.876 1.00 96.50 86 LEU A C 1
ATOM 703 O O . LEU A 1 86 ? 10.300 -11.457 -14.275 1.00 96.50 86 LEU A O 1
ATOM 707 N N . GLU A 1 87 ? 11.822 -12.858 -15.169 1.00 97.00 87 GLU A N 1
ATOM 708 C CA . GLU A 1 87 ? 13.004 -12.111 -14.747 1.00 97.00 87 GLU A CA 1
ATOM 709 C C . GLU A 1 87 ? 12.992 -10.728 -15.395 1.00 97.00 87 GLU A C 1
ATOM 711 O O . GLU A 1 87 ? 12.894 -9.722 -14.694 1.00 97.00 87 GLU A O 1
ATOM 716 N N . ASN A 1 88 ? 12.893 -10.674 -16.727 1.00 97.62 88 ASN A N 1
ATOM 717 C CA . ASN A 1 88 ? 12.804 -9.406 -17.449 1.00 97.62 88 ASN A CA 1
ATOM 718 C C . ASN A 1 88 ? 11.565 -8.585 -17.047 1.00 97.62 88 ASN A C 1
ATOM 720 O O . ASN A 1 88 ? 11.620 -7.356 -16.971 1.00 97.62 88 ASN A O 1
ATOM 724 N N . SER A 1 89 ? 10.430 -9.242 -16.783 1.00 97.25 89 SER A N 1
ATOM 725 C CA . SER A 1 89 ? 9.211 -8.542 -16.355 1.00 97.25 89 SER A CA 1
ATOM 726 C C . SER A 1 89 ? 9.348 -7.949 -14.949 1.00 97.25 89 SER A C 1
ATOM 728 O O . SER A 1 89 ? 8.900 -6.825 -14.713 1.00 97.25 89 SER A O 1
ATOM 730 N N . ALA A 1 90 ? 9.975 -8.680 -14.026 1.00 97.31 90 ALA A N 1
ATOM 731 C CA . ALA A 1 90 ? 10.204 -8.252 -12.652 1.00 97.31 90 ALA A CA 1
ATOM 732 C C . ALA A 1 90 ? 11.235 -7.121 -12.586 1.00 97.31 90 ALA A C 1
ATOM 734 O O . ALA A 1 90 ? 10.967 -6.094 -11.962 1.00 97.31 90 ALA A O 1
ATOM 735 N N . GLU A 1 91 ? 12.361 -7.255 -13.290 1.00 98.00 91 GLU A N 1
ATOM 736 C CA . GLU A 1 91 ? 13.386 -6.211 -13.370 1.00 98.00 91 GLU A CA 1
ATOM 737 C C . GLU A 1 91 ? 12.817 -4.915 -13.949 1.00 98.00 91 GLU A C 1
ATOM 739 O O . GLU A 1 91 ? 13.032 -3.831 -13.401 1.00 98.00 91 GLU A O 1
ATOM 744 N N . ARG A 1 92 ? 12.014 -5.019 -15.016 1.00 97.94 92 ARG A N 1
ATOM 745 C CA . ARG A 1 92 ? 11.329 -3.862 -15.597 1.00 97.94 92 ARG A CA 1
ATOM 746 C C . ARG A 1 92 ? 10.394 -3.192 -14.592 1.00 97.94 92 ARG A C 1
ATOM 748 O O . ARG A 1 92 ? 10.401 -1.969 -14.484 1.00 97.94 92 ARG A O 1
ATOM 755 N N . PHE A 1 93 ? 9.600 -3.971 -13.858 1.00 98.06 93 PHE A N 1
ATOM 756 C CA . PHE A 1 93 ? 8.705 -3.431 -12.836 1.00 98.06 93 PHE A CA 1
ATOM 757 C C . PHE A 1 93 ? 9.475 -2.727 -11.710 1.00 98.06 93 PHE A C 1
ATOM 759 O O . PHE A 1 93 ? 9.088 -1.634 -11.285 1.00 98.06 93 PHE A O 1
ATOM 766 N N . GLN A 1 94 ? 10.580 -3.318 -11.253 1.00 97.62 94 GLN A N 1
ATOM 767 C CA . GLN A 1 94 ? 11.437 -2.727 -10.230 1.00 97.62 94 GLN A CA 1
ATOM 768 C C . GLN A 1 94 ? 12.058 -1.410 -10.716 1.00 97.62 94 GLN A C 1
ATOM 770 O O . GLN A 1 94 ? 12.014 -0.412 -9.994 1.00 97.62 94 GLN A O 1
ATOM 775 N N . ALA A 1 95 ? 12.580 -1.378 -11.945 1.00 97.81 95 ALA A N 1
ATOM 776 C CA . ALA A 1 95 ? 13.155 -0.177 -12.546 1.00 97.81 95 ALA A CA 1
ATOM 777 C C . ALA A 1 95 ? 12.112 0.941 -12.710 1.00 97.81 95 ALA A C 1
ATOM 779 O O . ALA A 1 95 ? 12.365 2.083 -12.324 1.00 97.81 95 ALA A O 1
ATOM 780 N N . ASP A 1 96 ? 10.915 0.615 -13.209 1.00 97.94 96 ASP A N 1
ATOM 781 C CA . ASP A 1 96 ? 9.817 1.576 -13.357 1.00 97.94 96 ASP A CA 1
ATOM 782 C C . ASP A 1 96 ? 9.359 2.126 -11.995 1.00 97.94 96 ASP A C 1
ATOM 784 O O . ASP A 1 96 ? 9.070 3.319 -11.862 1.00 97.94 96 ASP A O 1
ATOM 788 N N . THR A 1 97 ? 9.302 1.271 -10.971 1.00 97.38 97 THR A N 1
ATOM 789 C CA . THR A 1 97 ? 8.944 1.660 -9.601 1.00 97.38 97 THR A CA 1
ATOM 790 C C . THR A 1 97 ? 9.987 2.599 -9.004 1.00 97.38 97 THR A C 1
ATOM 792 O O . THR A 1 97 ? 9.624 3.658 -8.487 1.00 97.38 97 THR A O 1
ATOM 795 N N . LEU A 1 98 ? 11.275 2.267 -9.132 1.00 96.94 98 LEU A N 1
ATOM 796 C CA . LEU A 1 98 ? 12.366 3.113 -8.654 1.00 96.94 98 LEU A CA 1
ATOM 797 C C . LEU A 1 98 ? 12.370 4.470 -9.366 1.00 96.94 98 LEU A C 1
ATOM 799 O O . LEU A 1 98 ? 12.386 5.507 -8.708 1.00 96.94 98 LEU A O 1
ATOM 803 N N . ALA A 1 99 ? 12.235 4.481 -10.694 1.00 97.12 99 ALA A N 1
ATOM 804 C CA . ALA A 1 99 ? 12.165 5.717 -11.466 1.00 97.12 99 ALA A CA 1
ATOM 805 C C . ALA A 1 99 ? 10.976 6.596 -11.037 1.00 97.12 99 ALA A C 1
ATOM 807 O O . ALA A 1 99 ? 11.079 7.822 -10.987 1.00 97.12 99 ALA A O 1
ATOM 808 N N . ARG A 1 100 ? 9.818 6.006 -10.712 1.00 95.56 100 ARG A N 1
ATOM 809 C CA . ARG A 1 100 ? 8.658 6.757 -10.197 1.00 95.56 100 ARG A CA 1
ATOM 810 C C . ARG A 1 100 ? 8.893 7.287 -8.790 1.00 95.56 100 ARG A C 1
ATOM 812 O O . ARG A 1 100 ? 8.479 8.414 -8.522 1.00 95.56 100 ARG A O 1
ATOM 819 N N . PHE A 1 101 ? 9.531 6.502 -7.927 1.00 96.06 101 PHE A N 1
ATOM 820 C CA . PHE A 1 101 ? 9.913 6.921 -6.583 1.00 96.06 101 PHE A CA 1
ATOM 821 C C . PHE A 1 101 ? 10.858 8.127 -6.634 1.00 96.06 101 PHE A C 1
ATOM 823 O O . PHE A 1 101 ? 10.574 9.136 -6.000 1.00 96.06 101 PHE A O 1
ATOM 830 N N . GLU A 1 102 ? 11.901 8.087 -7.464 1.00 94.56 102 GLU A N 1
ATOM 831 C CA . GLU A 1 102 ? 12.845 9.201 -7.626 1.00 94.56 102 GLU A CA 1
ATOM 832 C C . GLU A 1 102 ? 12.174 10.448 -8.219 1.00 94.56 102 GLU A C 1
ATOM 834 O O . GLU A 1 102 ? 12.342 11.554 -7.708 1.00 94.56 102 GLU A O 1
ATOM 839 N N . ASN A 1 103 ? 11.349 10.279 -9.260 1.00 94.06 103 ASN A N 1
ATOM 840 C CA . ASN A 1 103 ? 10.681 11.402 -9.923 1.00 94.06 103 ASN A CA 1
ATOM 841 C C . ASN A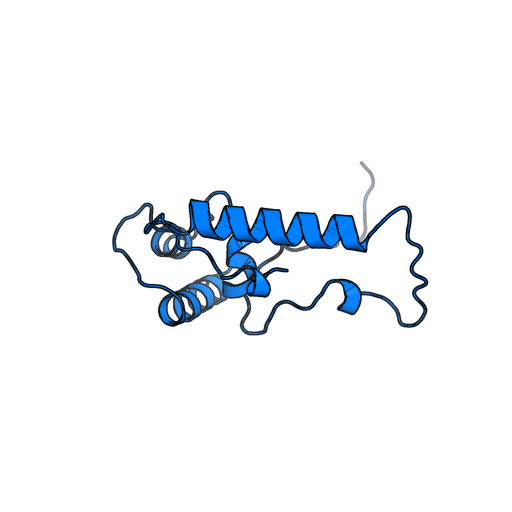 1 103 ? 9.602 12.070 -9.055 1.00 94.06 103 ASN A C 1
ATOM 843 O O . ASN A 1 103 ? 9.377 13.274 -9.176 1.00 94.06 103 ASN A O 1
ATOM 847 N N . ARG A 1 104 ? 8.879 11.302 -8.228 1.00 91.31 104 ARG A N 1
ATOM 848 C CA . ARG A 1 104 ? 7.749 11.804 -7.419 1.00 91.31 104 ARG A CA 1
ATOM 849 C C . ARG A 1 104 ? 8.098 12.040 -5.952 1.00 91.31 104 ARG A C 1
ATOM 851 O O . ARG A 1 104 ? 7.375 12.773 -5.287 1.00 91.31 104 ARG A O 1
ATOM 858 N N . GLY A 1 105 ? 9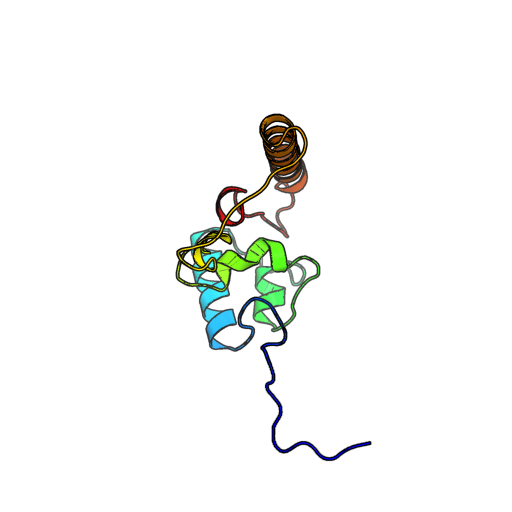.203 11.484 -5.459 1.00 85.56 105 GLY A N 1
ATOM 859 C CA . GLY A 1 105 ? 9.672 11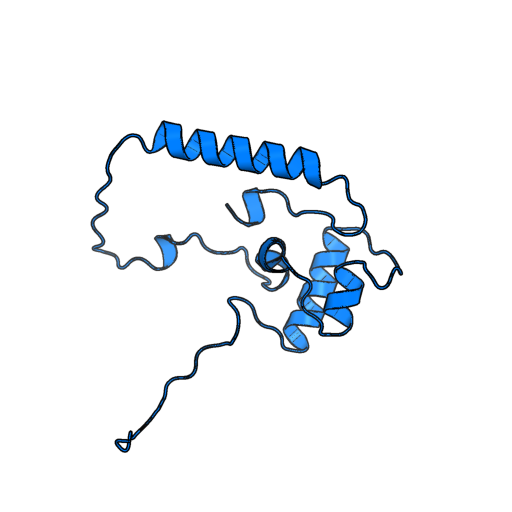.629 -4.077 1.00 85.56 105 GLY A CA 1
ATOM 860 C C . GLY A 1 105 ? 10.142 13.039 -3.710 1.00 85.56 105 GLY A C 1
ATOM 861 O O . GLY A 1 105 ? 10.507 13.285 -2.566 1.00 85.56 105 GLY A O 1
ATOM 862 N N . VAL A 1 106 ? 10.117 13.973 -4.663 1.00 88.88 106 VAL A N 1
ATOM 863 C CA . VAL A 1 106 ? 10.466 15.385 -4.463 1.00 88.88 106 VAL A CA 1
ATOM 864 C C . VAL A 1 106 ? 9.324 16.226 -3.886 1.00 88.88 106 VAL A C 1
ATOM 866 O O . VAL A 1 106 ? 9.577 17.351 -3.461 1.00 88.88 106 VAL A O 1
ATOM 869 N N . ASP A 1 107 ? 8.081 15.726 -3.878 1.00 91.00 107 ASP A N 1
ATOM 870 C CA . ASP A 1 107 ? 6.933 16.450 -3.319 1.00 91.00 107 ASP A CA 1
ATOM 871 C C . ASP A 1 107 ? 6.975 16.428 -1.780 1.00 91.00 107 ASP A C 1
ATOM 873 O O . ASP A 1 107 ? 6.732 15.388 -1.158 1.00 91.00 107 ASP A O 1
ATOM 877 N N . PRO A 1 108 ? 7.217 17.575 -1.123 1.00 89.56 108 PRO A N 1
ATOM 878 C CA . PRO A 1 108 ? 7.352 17.610 0.320 1.00 89.56 108 PRO A CA 1
ATOM 879 C C . PRO A 1 108 ? 6.004 17.562 1.064 1.00 89.56 108 PRO A C 1
ATOM 881 O O . PRO A 1 108 ? 6.007 17.578 2.294 1.00 89.56 108 PRO A O 1
ATOM 884 N N . MET A 1 109 ? 4.861 17.570 0.365 1.00 90.88 109 MET A N 1
ATOM 885 C CA . MET A 1 109 ? 3.540 17.309 0.959 1.00 90.88 109 MET A CA 1
ATOM 886 C C . MET A 1 109 ? 3.209 15.820 1.017 1.00 90.88 109 MET A C 1
ATOM 888 O O . MET A 1 109 ? 2.332 15.406 1.784 1.00 90.88 109 MET A O 1
ATOM 892 N N . ARG A 1 110 ? 3.904 15.021 0.201 1.00 94.00 110 ARG A N 1
ATOM 893 C CA . ARG A 1 110 ? 3.645 13.597 -0.008 1.00 94.00 110 ARG A CA 1
ATOM 894 C C . ARG A 1 110 ? 4.963 12.815 -0.083 1.00 94.00 110 ARG A C 1
ATOM 896 O O . ARG A 1 110 ? 5.203 12.152 -1.093 1.00 94.00 110 ARG A O 1
ATOM 903 N N . PRO A 1 111 ? 5.810 12.867 0.963 1.00 94.94 111 PRO A N 1
ATOM 904 C CA . PRO A 1 111 ? 7.044 12.092 0.975 1.00 94.94 111 PRO A CA 1
ATOM 905 C C . PRO A 1 111 ? 6.714 10.598 0.858 1.00 94.94 111 PRO A C 1
ATOM 907 O O . PRO A 1 111 ? 5.804 10.096 1.524 1.00 94.94 111 PRO A O 1
ATOM 910 N N . LEU A 1 112 ? 7.415 9.908 -0.039 1.00 96.12 112 LEU A N 1
ATOM 911 C CA . LEU A 1 112 ? 7.139 8.517 -0.388 1.00 96.12 112 LEU A CA 1
ATOM 912 C C . LEU A 1 112 ? 7.977 7.562 0.461 1.00 96.12 112 LEU A C 1
ATOM 914 O O . LEU A 1 112 ? 9.120 7.864 0.805 1.00 96.12 112 LEU A O 1
ATOM 918 N N . LEU A 1 113 ? 7.417 6.390 0.761 1.00 95.75 113 LEU A N 1
ATOM 919 C CA . LEU A 1 113 ? 8.180 5.287 1.343 1.00 95.75 113 LEU A CA 1
ATOM 920 C C . LEU A 1 113 ? 9.167 4.717 0.319 1.00 95.75 113 LEU A C 1
ATOM 922 O O . LEU A 1 113 ? 8.879 4.736 -0.883 1.00 95.75 113 LEU A O 1
ATOM 926 N N . PRO A 1 114 ? 10.313 4.189 0.779 1.00 95.62 114 PRO A N 1
ATOM 927 C CA . PRO A 1 114 ? 11.219 3.469 -0.099 1.00 95.62 114 PRO A CA 1
ATOM 928 C C . PRO A 1 114 ? 10.498 2.239 -0.693 1.00 95.62 114 PRO A C 1
ATOM 930 O O . PRO A 1 114 ? 9.709 1.604 0.014 1.00 95.62 114 PRO A O 1
ATOM 933 N N . PRO A 1 115 ? 10.742 1.873 -1.968 1.00 95.56 115 PRO A N 1
ATOM 934 C CA . PRO A 1 115 ? 10.020 0.781 -2.629 1.00 95.56 115 PRO A CA 1
ATOM 935 C C . PRO A 1 115 ? 10.018 -0.546 -1.857 1.00 95.56 115 PRO A C 1
ATOM 937 O O . PRO A 1 115 ? 9.016 -1.251 -1.864 1.00 95.56 115 PRO A O 1
ATOM 940 N N . GLN A 1 116 ? 11.093 -0.839 -1.121 1.00 94.94 116 GLN A N 1
ATOM 941 C CA . GLN A 1 116 ? 11.262 -2.071 -0.340 1.00 94.94 116 GLN A CA 1
ATOM 942 C C . GLN A 1 116 ? 10.254 -2.221 0.810 1.00 94.94 116 GLN A C 1
ATOM 944 O O . GLN A 1 116 ? 10.148 -3.287 1.408 1.00 94.94 116 GLN A O 1
ATOM 949 N N . SER A 1 117 ? 9.537 -1.154 1.174 1.00 93.69 117 SER A N 1
ATOM 950 C CA . SER A 1 117 ? 8.470 -1.236 2.174 1.00 93.69 117 SER A CA 1
ATOM 951 C C . SER A 1 117 ? 7.182 -1.859 1.626 1.00 93.69 117 SER A C 1
ATOM 953 O O . SER A 1 117 ? 6.342 -2.265 2.424 1.00 93.69 117 SER A O 1
ATOM 955 N N . LEU A 1 118 ? 7.004 -1.905 0.299 1.00 93.69 118 LEU A N 1
ATOM 956 C CA . LEU A 1 118 ? 5.793 -2.424 -0.352 1.00 93.69 118 LEU A CA 1
ATOM 957 C C . LEU A 1 118 ? 6.062 -3.553 -1.358 1.00 93.69 118 LEU A C 1
ATOM 959 O O . LEU A 1 118 ? 5.154 -4.348 -1.604 1.00 93.69 118 LEU A O 1
ATOM 963 N N . TRP A 1 119 ? 7.260 -3.612 -1.944 1.00 93.12 119 TRP A N 1
ATOM 964 C CA . TRP A 1 119 ? 7.631 -4.569 -2.991 1.00 93.12 119 TRP A CA 1
ATOM 965 C C . TRP A 1 119 ? 8.913 -5.324 -2.661 1.00 93.12 119 TRP A C 1
ATOM 967 O O . TRP A 1 119 ? 9.850 -4.698 -2.113 1.00 93.12 119 TRP A O 1
#

Nearest PDB structures (foldseek):
  3hjh-assembly1_A  TM=9.933E-01  e=1.302E-14  Escherichia coli K-12
  2b2n-assembly1_A  TM=9.864E-01  e=1.646E-14  Escherichia coli K-12
  6x50-assembly1_A  TM=9.908E-01  e=2.894E-13  Escherichia coli
  6xeo-assembly1_A  TM=8.995E-01  e=7.667E-12  Escherichia coli K-12

Mean predicted aligned error: 4.15 Å

Sequence (119 aa):
LEEVKAINLLPAHEFPTDKAAIELFRSQWRDTFEVKRDPEHIYQQVSKGTLPAGIEYWQPLFFS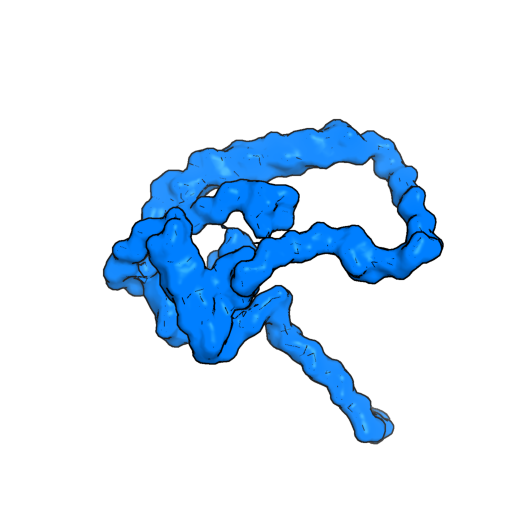EPLPPLFSYFPANTLLVNTGDLENSAERFQADTLARFENRGVDPMRPLLPPQSLW

Secondary structure (DSSP, 8-state):
----S------SSSS--SHHHHHHHHHHHHHHS-----TTSHHHHHHTT---TTGGGGGGGG-SSPPPPGGGGS-TTPPP---S-HHHHHHHHHHHHHHHHHHHTT-TTSPPPPGGGT-

Radius of gyration: 18.4 Å; Cα contacts (8 Å, |Δi|>4): 77; chains: 1; bounding box: 48×50×38 Å

Foldseek 3Di:
DDDDPDDDDDDPDPFDLDPVLLVQLLVVCVVPADDDPDCLACNNCSNVSHQDPPSVQVRLSSDPDQDDPPCVPDDPPDDDDDDDDPPVVVVVVVVVVVVCLVVVCPDNSQHGDDVVSPD